Protein AF-A0A552AKD1-F1 (afdb_monomer_lite)

pLDDT: mean 81.99, std 15.72, range [38.75, 94.75]

Structure (mmCIF, N/CA/C/O backbone):
data_AF-A0A552AKD1-F1
#
_entry.id   AF-A0A552AKD1-F1
#
loop_
_atom_site.group_PDB
_atom_site.id
_atom_site.type_symbol
_atom_site.label_atom_id
_atom_site.label_alt_id
_atom_site.label_comp_id
_atom_site.label_asym_id
_atom_site.label_entity_id
_atom_site.label_seq_id
_atom_site.pdbx_PDB_ins_code
_atom_site.Cartn_x
_atom_site.Cartn_y
_atom_site.Cartn_z
_atom_site.occupancy
_atom_site.B_iso_or_equiv
_atom_site.auth_seq_id
_atom_site.auth_comp_id
_atom_site.auth_asym_id
_atom_site.auth_atom_id
_atom_site.pdbx_PDB_model_num
ATOM 1 N N . LEU A 1 1 ? 3.191 -38.820 -12.959 1.00 52.09 1 LEU A N 1
ATOM 2 C CA . LEU A 1 1 ? 2.312 -37.777 -13.542 1.00 52.09 1 LEU A CA 1
ATOM 3 C C . LEU A 1 1 ? 2.238 -36.644 -12.523 1.00 52.09 1 LEU A C 1
ATOM 5 O O . LEU A 1 1 ? 1.868 -36.944 -11.401 1.00 52.09 1 LEU A O 1
ATOM 9 N N . GLY A 1 2 ? 2.683 -35.416 -12.827 1.00 54.53 2 GLY A N 1
ATOM 10 C CA . GLY A 1 2 ? 2.473 -34.302 -11.877 1.00 54.53 2 GLY A CA 1
ATOM 11 C C . GLY A 1 2 ? 3.387 -33.075 -11.980 1.00 54.53 2 GLY A C 1
ATOM 12 O O . GLY A 1 2 ? 2.990 -32.001 -11.551 1.00 54.53 2 GLY A O 1
ATOM 13 N N . LEU A 1 3 ? 4.579 -33.165 -12.581 1.00 47.34 3 LEU A N 1
ATOM 14 C CA . LEU A 1 3 ? 5.498 -32.009 -12.621 1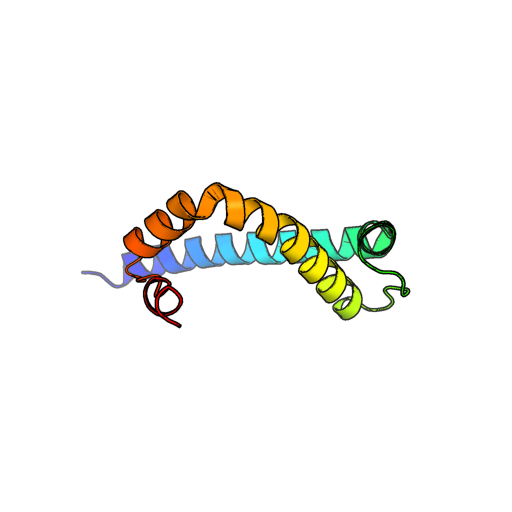.00 47.34 3 LEU A CA 1
ATOM 15 C C . LEU A 1 3 ? 5.116 -30.946 -13.673 1.00 47.34 3 LEU A C 1
ATOM 17 O O . LEU A 1 3 ? 5.410 -29.771 -13.485 1.00 47.34 3 LEU A O 1
ATOM 21 N N . ARG A 1 4 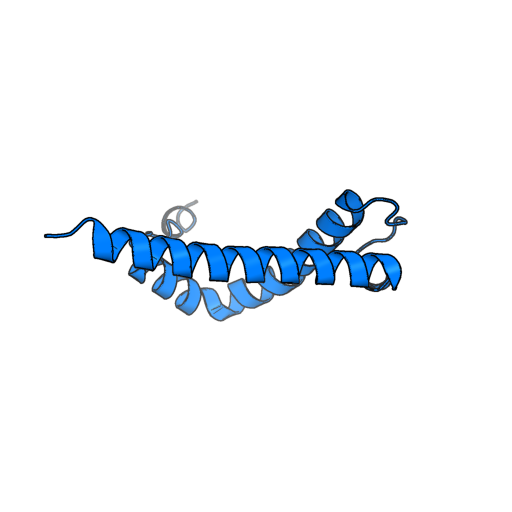? 4.424 -31.322 -14.762 1.00 53.25 4 ARG A N 1
ATOM 22 C CA . ARG A 1 4 ? 4.026 -30.373 -15.827 1.00 53.25 4 ARG A CA 1
ATOM 23 C C . ARG A 1 4 ? 2.849 -29.478 -15.444 1.00 53.25 4 ARG A C 1
ATOM 25 O O . ARG A 1 4 ? 2.844 -28.311 -15.808 1.00 53.25 4 ARG A O 1
ATOM 32 N N . GLU A 1 5 ? 1.873 -29.994 -14.706 1.00 52.19 5 GLU A N 1
ATOM 33 C CA . GLU A 1 5 ? 0.689 -29.219 -14.300 1.00 52.19 5 GLU A CA 1
ATOM 34 C C . GLU A 1 5 ? 1.025 -28.214 -13.190 1.00 52.19 5 GLU A C 1
ATOM 36 O O . GLU A 1 5 ? 0.510 -27.095 -13.187 1.00 52.19 5 GLU A O 1
ATOM 41 N N . TYR A 1 6 ? 1.959 -28.569 -12.300 1.00 48.88 6 TYR A N 1
ATOM 42 C CA . TYR A 1 6 ? 2.450 -27.671 -11.254 1.00 48.88 6 TYR A CA 1
ATOM 43 C C . TYR A 1 6 ? 3.195 -26.457 -11.841 1.00 48.88 6 TYR A C 1
ATOM 45 O O . TYR A 1 6 ? 2.941 -25.319 -11.449 1.00 48.88 6 TYR A O 1
ATOM 53 N N . GLN A 1 7 ? 4.028 -26.682 -12.863 1.00 53.75 7 GLN A N 1
ATOM 54 C CA . GLN A 1 7 ? 4.767 -25.630 -13.575 1.00 53.75 7 GLN A CA 1
ATOM 55 C C . GLN A 1 7 ? 3.854 -24.645 -14.327 1.00 53.75 7 GLN A C 1
ATOM 57 O O . GLN A 1 7 ? 4.142 -23.450 -14.392 1.00 53.75 7 GLN A O 1
ATOM 62 N N . VAL A 1 8 ? 2.725 -25.109 -14.876 1.00 55.41 8 VAL A N 1
ATOM 63 C CA . VAL A 1 8 ? 1.764 -24.223 -15.562 1.00 55.41 8 VAL A CA 1
ATOM 64 C C . VAL A 1 8 ? 1.053 -23.304 -14.562 1.00 55.41 8 VAL A C 1
ATOM 66 O O . VAL A 1 8 ? 0.882 -22.115 -14.843 1.00 55.41 8 VAL A O 1
ATOM 69 N N . ARG A 1 9 ? 0.715 -23.805 -13.362 1.00 58.03 9 ARG A N 1
ATOM 70 C CA . ARG A 1 9 ? 0.182 -22.968 -12.269 1.00 58.03 9 ARG A CA 1
ATOM 71 C C . ARG A 1 9 ? 1.184 -21.910 -11.824 1.00 58.03 9 ARG A C 1
ATOM 73 O O . ARG A 1 9 ? 0.781 -20.782 -11.549 1.00 58.03 9 ARG A O 1
ATOM 80 N N . GLU A 1 10 ? 2.464 -22.263 -11.787 1.00 68.88 10 GLU A N 1
ATOM 81 C CA . GLU A 1 10 ? 3.551 -21.362 -11.420 1.00 68.88 10 GLU A CA 1
ATOM 82 C C . GLU A 1 10 ? 3.731 -20.242 -12.451 1.00 68.88 10 GLU A C 1
ATOM 84 O O . GLU A 1 10 ? 3.742 -19.080 -12.063 1.00 68.88 10 GLU A O 1
ATOM 89 N N . LYS A 1 11 ? 3.746 -20.543 -13.758 1.00 77.12 11 LYS A N 1
ATOM 90 C CA . LYS A 1 11 ? 3.856 -19.513 -14.810 1.00 77.1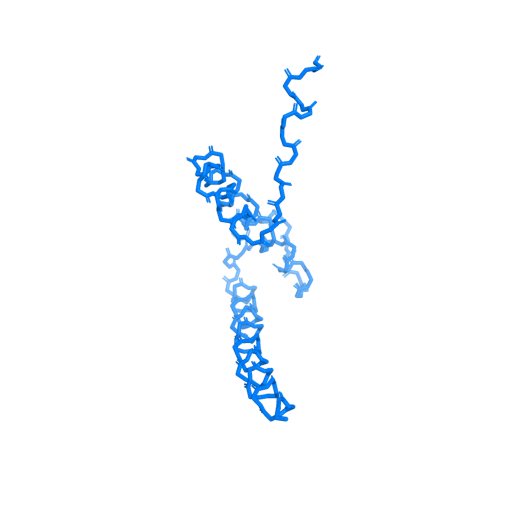2 11 LYS A CA 1
ATOM 91 C C . LYS A 1 11 ? 2.680 -18.534 -14.796 1.00 77.12 11 LYS A C 1
ATOM 93 O O . LYS A 1 11 ? 2.885 -17.325 -14.846 1.00 77.12 11 LYS A O 1
ATOM 98 N N . GLU A 1 12 ? 1.456 -19.042 -14.694 1.00 80.12 12 GLU A N 1
ATOM 99 C CA . GLU A 1 12 ? 0.244 -18.218 -14.613 1.00 80.12 12 GLU A CA 1
ATOM 100 C C . GLU A 1 12 ? 0.199 -17.381 -13.326 1.00 80.12 12 GLU A C 1
ATOM 102 O O . GLU A 1 12 ? -0.174 -16.207 -13.340 1.00 80.12 12 GLU A O 1
ATOM 107 N N . SER A 1 13 ? 0.605 -17.968 -12.198 1.00 79.62 13 SER A N 1
ATOM 108 C CA . SER A 1 13 ? 0.723 -17.256 -10.925 1.00 79.62 13 SER A CA 1
ATOM 109 C C . SER A 1 13 ? 1.812 -16.183 -10.972 1.00 79.62 13 SER A C 1
ATOM 111 O O . SER A 1 13 ? 1.591 -15.079 -10.479 1.00 79.62 13 SER A O 1
ATOM 113 N N . LEU A 1 14 ? 2.956 -16.474 -11.594 1.00 83.94 14 LEU A N 1
ATOM 114 C CA . LEU A 1 14 ? 4.057 -15.535 -11.801 1.00 83.94 14 LEU A CA 1
ATOM 115 C C . LEU A 1 14 ? 3.639 -14.379 -12.705 1.00 83.94 14 LEU A C 1
ATOM 117 O O . LEU A 1 14 ? 3.931 -13.235 -12.380 1.00 83.94 14 LEU A O 1
ATOM 121 N N . LEU A 1 15 ? 2.911 -14.647 -13.792 1.00 86.50 15 LEU A N 1
ATOM 122 C CA . LEU A 1 15 ? 2.381 -13.603 -14.672 1.00 86.50 15 LEU A CA 1
ATOM 123 C C . LEU A 1 15 ? 1.383 -12.706 -13.937 1.00 86.50 15 LEU A C 1
ATOM 125 O O . LEU A 1 15 ? 1.509 -11.485 -13.996 1.00 86.50 15 LEU A O 1
ATOM 129 N N . ARG A 1 16 ? 0.438 -13.285 -13.186 1.00 87.31 16 ARG A N 1
ATOM 130 C CA . ARG A 1 16 ? -0.490 -12.504 -12.350 1.00 87.31 16 ARG A CA 1
ATOM 131 C C . ARG A 1 16 ? 0.253 -11.669 -11.313 1.00 87.31 16 ARG A C 1
ATOM 133 O O . ARG A 1 16 ? -0.050 -10.491 -11.154 1.00 87.31 16 ARG A O 1
ATOM 140 N N . HIS A 1 17 ? 1.238 -12.255 -10.639 1.00 85.94 17 HIS A N 1
ATOM 141 C CA . HIS A 1 17 ? 2.066 -11.543 -9.673 1.00 85.94 17 HIS A CA 1
ATOM 142 C C . HIS A 1 17 ? 2.841 -10.397 -10.333 1.00 85.94 17 HIS A C 1
ATOM 144 O O . HIS A 1 17 ? 2.823 -9.281 -9.827 1.00 85.94 17 HIS A O 1
ATOM 150 N N . PHE A 1 18 ? 3.453 -10.642 -11.491 1.00 87.62 18 PHE A N 1
ATOM 151 C CA . PHE A 1 18 ? 4.192 -9.636 -12.243 1.00 87.62 18 PHE A CA 1
ATOM 152 C C . PHE A 1 18 ? 3.292 -8.480 -12.685 1.00 87.62 18 PHE A C 1
ATOM 154 O O . PHE A 1 18 ? 3.655 -7.325 -12.485 1.00 87.62 18 PHE A O 1
ATOM 161 N N . ILE A 1 19 ? 2.096 -8.773 -13.206 1.00 91.94 19 ILE A N 1
ATOM 162 C CA . ILE A 1 19 ? 1.103 -7.751 -13.562 1.00 91.94 19 ILE A CA 1
ATOM 163 C C . ILE A 1 19 ? 0.723 -6.933 -12.325 1.00 91.94 19 ILE A C 1
ATOM 165 O O . ILE A 1 19 ? 0.723 -5.709 -12.391 1.00 91.94 19 ILE A O 1
ATOM 169 N N . LEU A 1 20 ? 0.454 -7.576 -11.184 1.00 91.88 20 LEU A N 1
ATOM 170 C CA . LEU A 1 20 ? 0.106 -6.872 -9.946 1.00 91.88 20 LEU A CA 1
ATOM 171 C C . LEU A 1 20 ? 1.242 -5.971 -9.449 1.00 91.88 20 LEU A C 1
ATOM 173 O O . LEU A 1 20 ? 0.990 -4.821 -9.093 1.00 91.88 20 LEU A O 1
ATOM 177 N N . VAL A 1 21 ? 2.483 -6.466 -9.451 1.00 91.56 21 VAL A N 1
ATOM 178 C CA . VAL A 1 21 ? 3.665 -5.689 -9.048 1.00 91.56 21 VAL A CA 1
ATOM 179 C C . VAL A 1 21 ? 3.891 -4.520 -10.002 1.00 91.56 21 VAL A C 1
ATOM 181 O O . VAL A 1 21 ? 4.106 -3.401 -9.543 1.00 91.56 21 VAL A O 1
ATOM 184 N N . PHE A 1 22 ? 3.787 -4.749 -11.311 1.00 91.44 22 PHE A N 1
ATOM 185 C CA . PHE A 1 22 ? 3.929 -3.704 -12.320 1.00 91.44 22 PHE A CA 1
ATOM 186 C C . PHE A 1 22 ? 2.840 -2.635 -12.173 1.00 91.44 22 PHE A C 1
ATOM 188 O O . PHE A 1 22 ? 3.151 -1.450 -12.087 1.00 91.44 22 PHE A O 1
ATOM 195 N N . CYS A 1 23 ? 1.574 -3.039 -12.045 1.00 92.75 23 CYS A N 1
ATOM 196 C CA . CYS A 1 23 ? 0.461 -2.121 -11.821 1.00 92.75 23 CYS A CA 1
ATOM 197 C C . CYS A 1 23 ? 0.635 -1.312 -10.531 1.00 92.75 23 CYS A C 1
ATOM 199 O O . CYS A 1 23 ? 0.449 -0.097 -10.555 1.00 92.75 23 CYS A O 1
ATOM 201 N N . ALA A 1 24 ? 1.017 -1.951 -9.421 1.00 91.50 24 ALA A N 1
ATOM 202 C CA . ALA A 1 24 ? 1.263 -1.259 -8.158 1.00 91.50 24 ALA A CA 1
ATOM 203 C C . ALA A 1 24 ? 2.431 -0.267 -8.275 1.00 91.50 24 ALA A C 1
ATOM 205 O O . ALA A 1 24 ? 2.315 0.873 -7.828 1.00 91.50 24 ALA A O 1
ATOM 206 N N . TYR A 1 25 ? 3.526 -0.668 -8.923 1.00 92.88 25 TYR A N 1
ATOM 207 C CA . TYR A 1 25 ? 4.683 0.191 -9.162 1.00 92.88 25 TYR A CA 1
ATOM 208 C C . TYR A 1 25 ? 4.311 1.426 -9.992 1.00 92.88 25 TYR A C 1
ATOM 210 O O . TYR A 1 25 ? 4.557 2.554 -9.562 1.00 92.88 25 TYR A O 1
ATOM 218 N N . THR A 1 26 ? 3.656 1.229 -11.141 1.00 93.31 26 THR A N 1
ATOM 219 C CA . THR A 1 26 ? 3.210 2.325 -12.010 1.00 93.31 26 THR A CA 1
ATOM 220 C C . THR A 1 26 ? 2.201 3.230 -11.303 1.00 93.31 26 THR A C 1
ATOM 222 O O . THR A 1 26 ? 2.288 4.449 -11.435 1.00 93.31 26 THR A O 1
ATOM 225 N N . PHE A 1 27 ? 1.282 2.668 -10.512 1.00 92.38 27 PHE A N 1
ATOM 226 C CA . PHE A 1 27 ? 0.315 3.434 -9.722 1.00 92.38 27 PHE A CA 1
ATOM 227 C C . PHE A 1 27 ? 1.004 4.341 -8.694 1.00 92.38 27 PHE A C 1
ATOM 229 O O . PHE A 1 27 ? 0.726 5.540 -8.640 1.00 92.38 27 PHE A O 1
ATOM 236 N N . ILE A 1 28 ? 1.933 3.794 -7.904 1.00 92.00 28 ILE A N 1
ATOM 237 C CA . ILE A 1 28 ? 2.670 4.560 -6.888 1.00 92.00 28 ILE A CA 1
ATOM 238 C C . ILE A 1 28 ? 3.500 5.659 -7.556 1.00 92.00 28 ILE A C 1
ATOM 240 O O . ILE A 1 28 ? 3.468 6.807 -7.109 1.00 92.00 28 ILE A O 1
ATOM 244 N N . LEU A 1 29 ? 4.184 5.337 -8.658 1.00 92.00 29 LEU A N 1
ATOM 245 C CA . LEU A 1 29 ? 4.987 6.300 -9.407 1.00 92.00 29 LEU A CA 1
ATOM 246 C C . LEU A 1 29 ? 4.127 7.439 -9.976 1.00 92.00 29 LEU A C 1
ATOM 248 O O . LEU A 1 29 ? 4.471 8.611 -9.832 1.00 92.00 29 LEU A O 1
ATOM 252 N N . TRP A 1 30 ? 2.974 7.115 -10.562 1.00 92.31 30 TRP A N 1
ATOM 253 C CA . TRP A 1 30 ? 2.030 8.112 -11.066 1.00 92.31 30 TRP A CA 1
ATOM 254 C C . TRP A 1 30 ? 1.534 9.047 -9.957 1.00 92.31 30 TRP A C 1
ATOM 256 O O . TRP A 1 30 ? 1.502 10.270 -10.117 1.00 92.31 30 TRP A O 1
ATOM 266 N N . HIS A 1 31 ? 1.168 8.490 -8.804 1.00 89.12 31 HIS A N 1
ATOM 267 C CA . HIS A 1 31 ? 0.686 9.278 -7.674 1.00 89.12 31 HIS A CA 1
ATOM 268 C C . HIS A 1 31 ? 1.772 10.107 -6.980 1.00 89.12 31 HIS A C 1
ATOM 270 O O . HIS A 1 31 ? 1.447 11.129 -6.370 1.00 89.12 31 HIS A O 1
ATOM 276 N N . HIS A 1 32 ? 3.032 9.689 -7.080 1.00 88.06 32 HIS A N 1
ATOM 277 C CA . HIS A 1 32 ? 4.186 10.478 -6.667 1.00 88.06 32 HIS A CA 1
ATOM 278 C C . HIS A 1 32 ? 4.367 11.697 -7.583 1.00 88.06 32 HIS A C 1
ATOM 280 O O . HIS A 1 32 ? 4.364 12.823 -7.096 1.00 88.06 32 HIS A O 1
ATOM 286 N N . LEU A 1 33 ? 4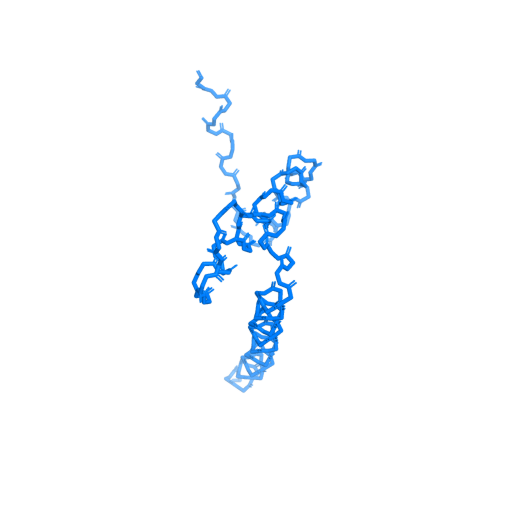.386 11.494 -8.906 1.00 88.12 33 LEU A N 1
ATOM 287 C CA . LEU A 1 33 ? 4.560 12.574 -9.890 1.00 88.12 33 LEU A CA 1
ATOM 288 C C . LEU A 1 33 ? 3.402 13.583 -9.899 1.00 88.12 33 LEU A C 1
ATOM 290 O O . LEU A 1 33 ? 3.609 14.778 -10.089 1.00 88.12 33 LEU A O 1
ATOM 294 N N . THR A 1 34 ? 2.173 13.119 -9.679 1.00 90.06 34 THR A N 1
ATOM 295 C CA . THR A 1 34 ? 0.984 13.990 -9.620 1.00 90.06 34 THR A CA 1
ATOM 296 C C . THR A 1 34 ? 0.764 14.627 -8.243 1.00 90.06 34 THR A C 1
ATOM 298 O O . THR A 1 34 ? -0.147 15.444 -8.078 1.00 90.06 34 THR A O 1
ATOM 301 N N . GLY A 1 35 ? 1.556 14.243 -7.234 1.00 87.38 35 GLY A N 1
ATOM 302 C CA . GLY A 1 35 ? 1.402 14.687 -5.846 1.00 87.38 35 GLY A CA 1
ATOM 303 C C . GLY A 1 35 ? 0.129 14.176 -5.157 1.00 87.38 35 GLY A C 1
ATOM 304 O O . GLY A 1 35 ? -0.230 14.660 -4.083 1.00 87.38 35 GLY A O 1
ATOM 305 N N . GLY A 1 36 ? -0.581 13.210 -5.751 1.00 88.56 36 GLY A N 1
ATOM 306 C CA . GLY A 1 36 ? -1.845 12.693 -5.220 1.00 88.56 36 GLY A CA 1
ATOM 307 C C . GLY A 1 36 ? -1.693 12.010 -3.858 1.00 88.56 36 GLY A C 1
ATOM 308 O O . GLY A 1 36 ? -2.558 12.169 -2.997 1.00 88.56 36 GLY A O 1
ATOM 309 N N . LEU A 1 37 ? -0.581 11.299 -3.640 1.00 87.56 37 LEU A N 1
ATOM 310 C CA . LEU A 1 37 ? -0.270 10.706 -2.334 1.00 87.56 37 LEU A CA 1
ATOM 311 C C . LEU A 1 37 ? 0.072 11.777 -1.299 1.00 87.56 37 LEU A C 1
ATOM 313 O O . LEU A 1 37 ? -0.452 11.742 -0.189 1.00 87.56 37 LEU A O 1
ATOM 317 N N . GLN A 1 38 ? 0.888 12.75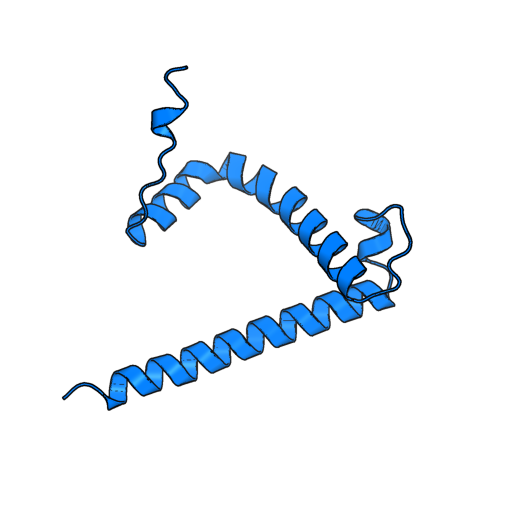9 -1.681 1.00 88.12 38 GLN A N 1
ATOM 318 C CA . GLN A 1 38 ? 1.303 13.828 -0.780 1.00 88.12 38 GLN A CA 1
ATOM 319 C C . GLN A 1 38 ? 0.100 14.634 -0.283 1.00 88.12 38 GLN A C 1
ATOM 321 O O . GLN A 1 38 ? -0.084 14.774 0.917 1.00 88.12 38 GLN A O 1
ATOM 326 N N . ARG A 1 39 ? -0.796 15.071 -1.175 1.00 87.06 39 ARG A N 1
ATOM 327 C CA . ARG A 1 39 ? -1.944 15.928 -0.811 1.00 87.06 39 ARG A CA 1
ATOM 328 C C . ARG A 1 39 ? -2.844 15.381 0.298 1.00 87.06 39 ARG A C 1
ATOM 330 O O . ARG A 1 39 ? -3.518 16.168 0.954 1.00 87.06 39 ARG A O 1
ATOM 337 N N . ARG A 1 40 ? -2.924 14.058 0.459 1.00 87.19 40 ARG A N 1
ATOM 338 C CA . ARG A 1 40 ? -3.873 13.420 1.383 1.00 87.19 40 ARG A CA 1
ATOM 339 C C . ARG A 1 40 ? -3.212 12.583 2.471 1.00 87.19 40 ARG A C 1
ATOM 341 O O . ARG A 1 40 ? -3.821 12.385 3.516 1.00 87.19 40 ARG A O 1
ATOM 348 N N . TRP A 1 41 ? -2.003 12.086 2.230 1.00 90.56 41 TRP A N 1
ATOM 349 C CA . TRP A 1 41 ? -1.394 11.049 3.062 1.00 90.56 41 TRP A CA 1
ATOM 350 C C . TRP A 1 41 ? 0.015 11.393 3.550 1.00 90.56 41 TRP A C 1
ATOM 352 O O . TRP A 1 41 ? 0.612 10.576 4.247 1.00 90.56 41 TRP A O 1
ATOM 362 N N . ALA A 1 42 ? 0.551 12.578 3.232 1.00 90.12 42 ALA A N 1
ATOM 363 C CA . ALA A 1 42 ? 1.825 13.032 3.780 1.00 90.12 42 ALA A CA 1
ATOM 364 C C . ALA A 1 42 ? 1.880 14.554 3.964 1.00 90.12 42 ALA A C 1
ATOM 366 O O . ALA A 1 42 ? 1.561 15.317 3.063 1.00 90.12 42 ALA A O 1
ATOM 367 N N . ASN A 1 43 ? 2.375 15.003 5.118 1.00 88.19 43 ASN A N 1
ATOM 368 C CA . ASN A 1 43 ? 2.658 16.425 5.350 1.00 88.19 43 ASN A CA 1
ATOM 369 C C . ASN A 1 43 ? 4.067 16.828 4.877 1.00 88.19 43 ASN A C 1
ATOM 371 O O . ASN A 1 43 ? 4.344 18.011 4.706 1.00 88.19 43 ASN A O 1
ATOM 375 N N . LYS A 1 44 ? 4.955 15.844 4.667 1.00 90.06 44 LYS A N 1
ATOM 376 C CA . LYS A 1 44 ? 6.301 16.030 4.110 1.00 90.06 44 LYS A CA 1
ATOM 377 C C . LYS A 1 44 ? 6.277 15.918 2.577 1.00 90.06 44 LYS A C 1
ATOM 379 O O . LYS A 1 44 ? 5.419 15.203 2.049 1.00 90.06 44 LYS A O 1
ATOM 384 N N . PRO A 1 45 ? 7.204 16.576 1.856 1.00 90.19 45 PRO A N 1
ATOM 385 C CA . PRO A 1 45 ? 7.433 16.266 0.450 1.00 90.19 45 PRO A CA 1
ATOM 386 C C . PRO A 1 45 ? 7.816 14.792 0.289 1.00 90.19 45 PRO A C 1
ATOM 388 O O . PRO A 1 45 ? 8.510 14.219 1.129 1.00 90.19 45 PRO A O 1
ATOM 391 N N . LEU A 1 46 ? 7.320 14.173 -0.780 1.00 92.19 46 LEU A N 1
ATOM 392 C CA . LEU A 1 46 ? 7.703 12.821 -1.170 1.00 92.19 46 LEU A CA 1
ATOM 393 C C . LEU A 1 46 ? 8.757 12.980 -2.261 1.00 92.19 46 LEU A C 1
ATOM 395 O O . LEU A 1 46 ? 8.393 13.252 -3.399 1.00 92.19 46 LEU A O 1
ATOM 399 N N . GLU A 1 47 ? 10.038 12.882 -1.915 1.00 91.50 47 GLU A N 1
ATOM 400 C CA . GLU A 1 47 ? 11.143 13.119 -2.862 1.00 91.50 47 GLU A CA 1
ATOM 401 C C . GLU A 1 47 ? 11.633 11.825 -3.512 1.00 91.50 47 GLU A C 1
ATOM 403 O O . GLU A 1 47 ? 12.131 11.830 -4.636 1.00 91.50 47 GLU A O 1
ATOM 408 N N . THR A 1 48 ? 11.449 10.697 -2.827 1.00 92.31 48 THR A N 1
ATOM 409 C CA . THR A 1 48 ? 11.857 9.383 -3.322 1.00 92.31 48 THR A CA 1
ATOM 410 C C . THR A 1 48 ? 10.663 8.461 -3.551 1.00 92.31 48 THR A C 1
ATOM 412 O O . THR A 1 48 ? 9.579 8.631 -2.985 1.00 92.31 48 THR A O 1
ATOM 415 N N . PHE A 1 49 ? 10.875 7.407 -4.345 1.00 88.88 49 PHE A N 1
ATOM 416 C CA . PHE A 1 49 ? 9.901 6.319 -4.459 1.00 88.88 49 PHE A CA 1
ATOM 417 C C . PHE A 1 49 ? 9.615 5.667 -3.098 1.00 88.88 49 PHE A C 1
ATOM 419 O O . PHE A 1 49 ? 8.481 5.281 -2.830 1.00 88.88 49 PHE A O 1
ATOM 426 N N . THR A 1 50 ? 10.618 5.572 -2.222 1.00 92.81 50 THR A N 1
ATOM 427 C CA . THR A 1 50 ? 10.458 5.026 -0.869 1.00 92.81 50 THR A CA 1
ATOM 428 C C . THR A 1 50 ? 9.492 5.868 -0.041 1.00 92.81 50 THR A C 1
ATOM 430 O O . THR A 1 50 ? 8.604 5.307 0.600 1.00 92.81 50 THR A O 1
ATOM 433 N N . ASP A 1 51 ? 9.586 7.199 -0.116 1.00 92.19 51 ASP A N 1
ATOM 434 C CA . ASP A 1 51 ? 8.620 8.091 0.536 1.00 92.19 51 ASP A CA 1
ATOM 435 C C . ASP A 1 51 ? 7.208 7.887 -0.028 1.00 92.19 51 ASP A C 1
ATOM 437 O O . ASP A 1 51 ? 6.232 7.813 0.721 1.00 92.19 51 ASP A O 1
ATOM 441 N N . ALA A 1 52 ? 7.084 7.745 -1.351 1.00 92.62 52 ALA A N 1
ATOM 442 C CA . ALA A 1 52 ? 5.801 7.466 -1.990 1.00 92.62 52 ALA A CA 1
ATOM 443 C C . ALA A 1 52 ? 5.213 6.113 -1.564 1.00 92.62 52 ALA A C 1
ATOM 445 O O . ALA A 1 52 ? 4.011 6.016 -1.309 1.00 92.62 52 ALA A O 1
ATOM 446 N N . LEU A 1 53 ? 6.046 5.080 -1.437 1.00 93.19 53 LEU A N 1
ATOM 447 C CA . LEU A 1 53 ? 5.639 3.766 -0.952 1.00 93.19 53 LEU A CA 1
ATOM 448 C C . LEU A 1 53 ? 5.175 3.828 0.511 1.00 93.19 53 LEU A C 1
ATOM 450 O O . LEU A 1 53 ? 4.179 3.195 0.866 1.00 93.19 53 LEU A O 1
ATOM 454 N N . GLU A 1 54 ? 5.850 4.613 1.351 1.00 93.62 54 GLU A N 1
ATOM 455 C CA . GLU A 1 54 ? 5.467 4.838 2.749 1.00 93.62 54 GLU A CA 1
ATOM 456 C C . GLU A 1 54 ? 4.124 5.581 2.860 1.00 93.62 54 GLU A C 1
ATOM 458 O O . GLU A 1 54 ? 3.229 5.157 3.603 1.00 93.62 54 GLU A O 1
ATOM 463 N N . ALA A 1 55 ? 3.926 6.629 2.055 1.00 93.38 55 ALA A N 1
ATOM 464 C CA . ALA A 1 55 ? 2.650 7.338 1.965 1.00 93.38 55 ALA A CA 1
ATOM 465 C C . ALA A 1 55 ? 1.524 6.420 1.454 1.00 93.38 55 ALA A C 1
ATOM 467 O O . ALA A 1 55 ? 0.415 6.426 1.992 1.00 93.38 55 ALA A O 1
ATOM 468 N N . PHE A 1 56 ? 1.808 5.573 0.459 1.00 92.31 56 PHE A N 1
ATOM 469 C CA . PHE A 1 56 ? 0.855 4.586 -0.048 1.00 92.31 56 PHE A CA 1
ATOM 470 C C . PHE A 1 56 ? 0.493 3.538 1.013 1.00 92.31 56 PHE A C 1
ATOM 472 O O . PHE A 1 56 ? -0.685 3.244 1.211 1.00 92.31 56 PHE A O 1
ATOM 479 N N . ARG A 1 57 ? 1.474 3.013 1.756 1.00 91.75 57 ARG A N 1
ATOM 480 C CA . ARG A 1 57 ? 1.234 2.084 2.874 1.00 91.75 57 ARG A CA 1
ATOM 481 C C . ARG A 1 57 ? 0.381 2.723 3.970 1.00 91.75 57 ARG A C 1
ATOM 483 O O . ARG A 1 57 ? -0.484 2.055 4.544 1.00 91.75 57 ARG A O 1
ATOM 490 N N . THR A 1 58 ? 0.602 4.006 4.234 1.00 92.56 58 THR A N 1
ATOM 491 C CA . THR A 1 58 ? -0.206 4.788 5.174 1.00 92.56 58 THR A CA 1
ATOM 492 C C . THR A 1 58 ? -1.651 4.863 4.683 1.00 92.56 58 THR A C 1
ATOM 494 O O . THR A 1 58 ? -2.557 4.455 5.408 1.00 92.56 58 THR A O 1
ATOM 497 N N . ALA A 1 59 ? -1.870 5.249 3.421 1.00 91.94 59 ALA A N 1
ATOM 498 C CA . ALA A 1 59 ? -3.197 5.266 2.801 1.00 91.94 59 ALA A CA 1
ATOM 499 C C . ALA A 1 59 ? -3.895 3.897 2.875 1.00 91.94 59 ALA A C 1
ATOM 501 O O . ALA A 1 59 ? -5.043 3.803 3.306 1.00 91.94 59 ALA A O 1
ATOM 502 N N . MET A 1 60 ? -3.183 2.822 2.523 1.00 90.94 60 MET A N 1
ATOM 503 C CA . MET A 1 60 ? -3.699 1.454 2.605 1.00 90.94 60 MET A CA 1
ATOM 504 C C . MET A 1 60 ? -4.106 1.088 4.031 1.00 90.94 60 MET A C 1
ATOM 506 O O . MET A 1 60 ? -5.165 0.502 4.212 1.00 90.94 60 MET A O 1
ATOM 510 N N . SER A 1 61 ? -3.325 1.468 5.044 1.00 90.94 61 SER A N 1
ATOM 511 C CA . SER A 1 61 ? -3.658 1.210 6.453 1.00 90.94 61 SER A CA 1
ATOM 512 C C . SER A 1 61 ? -4.928 1.947 6.885 1.00 90.94 61 SER A C 1
ATOM 514 O O . SER A 1 61 ? -5.817 1.338 7.479 1.00 90.94 61 SER A O 1
ATOM 516 N N . PHE A 1 62 ? -5.049 3.231 6.537 1.00 89.31 62 PHE A N 1
ATOM 517 C CA . PHE A 1 62 ? -6.225 4.045 6.863 1.00 89.31 62 PHE A CA 1
ATOM 518 C C . PHE A 1 62 ? -7.492 3.603 6.129 1.00 89.31 62 PHE A C 1
ATOM 520 O O . PHE A 1 62 ? -8.581 3.750 6.673 1.00 89.31 62 PHE A O 1
ATOM 527 N N . CYS A 1 63 ? -7.372 3.052 4.922 1.00 89.00 63 CYS A N 1
ATOM 528 C CA . CYS A 1 63 ? -8.505 2.476 4.199 1.00 89.00 63 CYS A CA 1
ATOM 529 C C . CYS A 1 63 ? -8.847 1.064 4.698 1.00 89.00 63 CYS A C 1
ATOM 531 O O . CYS A 1 63 ? -10.019 0.716 4.832 1.00 89.00 63 CYS A O 1
ATOM 533 N N . PHE A 1 64 ? -7.832 0.244 4.981 1.00 91.12 64 PHE A N 1
ATOM 534 C CA . PHE A 1 64 ? -8.011 -1.155 5.354 1.00 91.12 64 PHE A CA 1
ATOM 535 C C . PHE A 1 64 ? -8.526 -1.316 6.779 1.00 91.12 64 PHE A C 1
ATOM 537 O O . PHE A 1 64 ? -9.379 -2.163 7.006 1.00 91.12 64 PHE A O 1
ATOM 544 N N . PHE A 1 65 ? -8.052 -0.516 7.737 1.00 90.50 65 PHE A N 1
ATOM 545 C CA . PHE A 1 65 ? -8.442 -0.676 9.137 1.00 90.50 65 PHE A CA 1
ATOM 546 C C . PHE A 1 65 ? -9.957 -0.492 9.365 1.00 90.50 65 PHE A C 1
ATOM 548 O O . PHE A 1 65 ? -10.561 -1.399 9.935 1.00 90.50 65 PHE A O 1
ATOM 555 N N . PRO A 1 66 ? -10.616 0.577 8.872 1.00 92.38 66 PRO A N 1
ATOM 556 C CA . PRO A 1 66 ? -12.069 0.724 8.989 1.00 92.38 66 PRO A CA 1
ATOM 557 C C . PRO A 1 66 ? -12.848 -0.367 8.252 1.00 92.38 66 PRO A C 1
ATOM 559 O O . PRO A 1 66 ? -13.893 -0.811 8.716 1.00 92.38 66 PRO A O 1
ATOM 562 N N . TRP A 1 67 ? -12.348 -0.816 7.099 1.00 93.94 67 TRP A N 1
ATOM 563 C CA . TRP A 1 67 ? -12.972 -1.925 6.387 1.00 93.94 67 TRP A CA 1
ATOM 564 C C . TRP A 1 67 ? -12.865 -3.227 7.191 1.00 93.94 67 TRP A C 1
ATOM 566 O O . TRP A 1 67 ? -13.849 -3.951 7.327 1.00 93.94 67 TRP A O 1
ATOM 576 N N . LEU A 1 68 ? -11.694 -3.502 7.771 1.00 91.44 68 LEU A N 1
ATOM 577 C CA . LEU A 1 68 ? -11.429 -4.702 8.559 1.00 91.44 68 LEU A CA 1
ATOM 578 C C . LEU A 1 68 ? -12.288 -4.747 9.822 1.00 91.44 68 LEU A C 1
ATOM 580 O O . LEU A 1 68 ? -12.803 -5.808 10.159 1.00 91.44 68 LEU A O 1
ATOM 584 N N . THR A 1 69 ? -12.464 -3.617 10.511 1.00 91.00 69 THR A N 1
ATOM 585 C CA . THR A 1 69 ? -13.318 -3.560 11.706 1.00 91.00 69 THR A CA 1
ATOM 586 C C . THR A 1 69 ? -14.782 -3.848 11.378 1.00 91.00 69 THR A C 1
ATOM 588 O O . THR A 1 69 ? -15.467 -4.462 12.191 1.00 91.00 69 THR A O 1
ATOM 591 N N . GLN A 1 70 ? -15.250 -3.462 10.189 1.00 94.75 70 GLN A N 1
ATOM 592 C CA . GLN A 1 70 ? -16.622 -3.708 9.733 1.00 94.75 70 GLN A CA 1
ATOM 593 C C . GLN A 1 70 ? -16.842 -5.110 9.147 1.00 94.75 70 GLN A C 1
ATOM 595 O O . GLN A 1 70 ? -17.966 -5.594 9.172 1.00 94.75 70 GLN A O 1
ATOM 600 N N . ASN A 1 71 ? -15.797 -5.756 8.620 1.00 93.56 71 ASN A N 1
ATOM 601 C CA . ASN A 1 71 ? -15.891 -7.016 7.862 1.00 93.56 71 ASN A CA 1
ATOM 602 C C . ASN A 1 71 ? -15.020 -8.123 8.481 1.00 93.56 71 ASN A C 1
ATOM 604 O O . ASN A 1 71 ? -14.408 -8.938 7.783 1.00 93.56 71 ASN A O 1
ATOM 608 N N . ILE A 1 72 ? -14.896 -8.112 9.808 1.00 90.06 72 ILE A N 1
ATOM 609 C CA . ILE A 1 72 ? -13.983 -8.987 10.550 1.00 90.06 72 ILE A CA 1
ATOM 610 C C . ILE A 1 72 ? -14.381 -10.464 10.454 1.00 90.06 72 ILE A C 1
ATOM 612 O O . ILE A 1 72 ? -13.532 -11.355 10.414 1.00 90.06 72 ILE A O 1
ATOM 616 N N . ASP A 1 73 ? -15.679 -10.724 10.364 1.00 90.25 73 ASP A N 1
ATOM 617 C CA . ASP A 1 73 ? -16.291 -12.027 10.135 1.00 90.25 73 ASP A CA 1
ATOM 618 C C . ASP A 1 73 ? -15.934 -12.561 8.741 1.00 90.25 73 ASP A C 1
ATOM 620 O O . ASP A 1 73 ? -15.411 -13.669 8.627 1.00 90.25 73 ASP A O 1
ATOM 624 N N . VAL A 1 74 ? -16.084 -11.744 7.696 1.00 91.31 74 VAL A N 1
ATOM 625 C CA . VAL A 1 74 ? -15.713 -12.107 6.319 1.00 91.31 74 VAL A CA 1
ATOM 626 C C . VAL A 1 74 ? -14.212 -12.377 6.222 1.00 91.31 74 VAL A C 1
ATOM 628 O O . VAL A 1 74 ? -13.783 -13.380 5.643 1.00 91.31 74 VAL A O 1
ATOM 631 N N . PHE A 1 75 ? -13.395 -11.511 6.825 1.00 88.44 75 PHE A N 1
ATOM 632 C CA . PHE A 1 75 ? -11.946 -11.674 6.841 1.00 88.44 75 PHE A CA 1
ATOM 633 C C . PHE A 1 75 ? -11.517 -12.942 7.594 1.00 88.44 75 PHE A C 1
ATOM 635 O O . PHE A 1 75 ? -10.672 -13.696 7.102 1.00 88.44 75 PHE A O 1
ATOM 642 N N . SER A 1 76 ? -12.111 -13.210 8.760 1.00 88.00 76 SER A N 1
ATOM 643 C CA . SER A 1 76 ? -11.808 -14.406 9.556 1.00 88.00 76 SER A CA 1
ATOM 644 C C . SER A 1 76 ? -12.263 -15.694 8.866 1.00 88.00 76 SER A C 1
ATOM 646 O O . SER A 1 76 ? -11.486 -16.648 8.822 1.00 88.00 76 SER A O 1
ATOM 648 N N . ALA A 1 77 ? -13.440 -15.707 8.235 1.00 89.44 77 ALA A N 1
ATOM 649 C CA . ALA A 1 77 ? -13.923 -16.835 7.441 1.00 89.44 77 ALA A CA 1
ATOM 650 C C . ALA A 1 77 ? -12.999 -17.127 6.246 1.00 89.44 77 ALA A C 1
ATOM 652 O O . ALA A 1 77 ? -12.634 -18.279 6.008 1.00 89.44 77 ALA A O 1
ATOM 653 N N . HIS A 1 78 ? -12.549 -16.089 5.532 1.00 89.00 78 HIS A N 1
ATOM 654 C CA . HIS A 1 78 ? -11.588 -16.243 4.439 1.00 89.00 78 HIS A CA 1
ATOM 655 C C . HIS A 1 78 ? -10.246 -16.815 4.924 1.00 89.00 78 HIS A C 1
ATOM 657 O O . HIS A 1 78 ? -9.695 -17.722 4.299 1.00 89.00 78 HIS A O 1
ATOM 663 N N . LYS A 1 79 ? -9.720 -16.329 6.057 1.00 88.00 79 LYS A N 1
ATOM 664 C CA . LYS A 1 79 ? -8.483 -16.863 6.652 1.00 88.00 79 LYS A CA 1
ATOM 665 C C . LYS A 1 79 ? -8.638 -18.318 7.094 1.00 88.00 79 LYS A C 1
ATOM 667 O O . LYS A 1 79 ? -7.750 -19.117 6.797 1.00 88.00 79 LYS A O 1
ATOM 672 N N . ALA A 1 80 ? -9.770 -18.667 7.701 1.00 88.31 80 ALA A N 1
ATOM 673 C CA . ALA A 1 80 ? -10.083 -20.038 8.091 1.00 88.31 80 ALA A CA 1
ATOM 674 C C . ALA A 1 80 ? -10.152 -20.976 6.875 1.00 88.31 80 ALA A C 1
ATOM 676 O O . ALA A 1 80 ? -9.581 -22.064 6.915 1.00 88.31 80 ALA A O 1
ATOM 677 N N . ALA A 1 81 ? -10.758 -20.537 5.765 1.00 89.38 81 ALA A N 1
ATOM 678 C CA . ALA A 1 81 ? -10.801 -21.301 4.513 1.00 89.38 81 ALA A CA 1
ATOM 679 C C . ALA A 1 81 ? -9.406 -21.557 3.908 1.00 89.38 81 ALA A C 1
ATOM 681 O O . ALA A 1 81 ? -9.203 -22.549 3.212 1.00 89.38 81 ALA A O 1
ATOM 682 N N . LEU A 1 82 ? -8.434 -20.690 4.199 1.00 87.50 82 LEU A N 1
ATOM 683 C CA . LEU A 1 82 ? -7.029 -20.860 3.822 1.00 87.50 82 LEU A CA 1
ATOM 684 C C . LEU A 1 82 ? -6.218 -21.691 4.840 1.00 87.50 82 LEU A C 1
ATOM 686 O O . LEU A 1 82 ? -5.008 -21.831 4.679 1.00 87.50 82 LEU A O 1
ATOM 690 N N . GLY A 1 83 ? -6.857 -22.229 5.884 1.00 88.12 83 GLY A N 1
ATOM 691 C CA . GLY A 1 83 ? -6.209 -23.021 6.935 1.00 88.12 83 GLY A CA 1
ATOM 692 C C . GLY A 1 83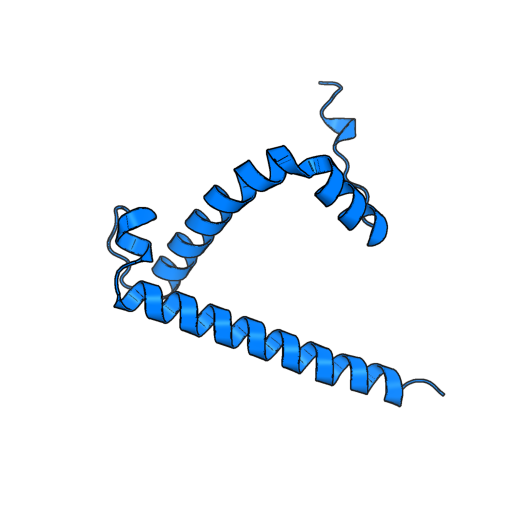 ? -5.539 -22.192 8.035 1.00 88.12 83 GLY A C 1
ATOM 693 O O . GLY A 1 83 ? -4.856 -22.751 8.892 1.00 88.12 83 GLY A O 1
ATOM 694 N N . TYR A 1 84 ? -5.730 -20.870 8.043 1.00 82.56 84 TYR A N 1
ATOM 695 C CA . TYR A 1 84 ? -5.201 -19.990 9.081 1.00 82.56 84 TYR A CA 1
ATOM 696 C C . TYR A 1 84 ? -6.258 -19.734 10.158 1.00 82.56 84 TYR A C 1
ATOM 698 O O . TYR A 1 84 ? -7.336 -19.213 9.877 1.00 82.56 84 TYR A O 1
ATOM 706 N N . ILE A 1 85 ? -5.934 -20.049 11.412 1.00 69.25 85 ILE A N 1
ATOM 707 C CA . ILE A 1 85 ? -6.795 -19.744 12.560 1.00 69.25 85 ILE A CA 1
ATOM 708 C C . ILE A 1 85 ? -6.464 -18.337 13.052 1.00 69.25 85 ILE A C 1
ATOM 710 O O . ILE A 1 85 ? -5.312 -18.023 13.357 1.00 69.25 85 ILE A O 1
ATOM 714 N N . TRP A 1 86 ? -7.477 -17.480 13.146 1.00 64.94 86 TRP A N 1
ATOM 715 C CA . TRP A 1 86 ? -7.312 -16.153 13.719 1.00 64.94 86 TRP A CA 1
ATOM 716 C C . TRP A 1 86 ? -7.396 -16.245 15.249 1.00 64.94 86 TRP A C 1
ATOM 718 O O . TRP A 1 86 ? -8.457 -16.504 15.812 1.00 64.94 86 TRP A O 1
ATOM 728 N N . ALA A 1 87 ? -6.264 -16.072 15.933 1.00 58.81 87 ALA A N 1
ATOM 729 C CA . ALA A 1 87 ? -6.120 -16.259 17.380 1.00 58.81 87 ALA A CA 1
ATOM 730 C C . ALA A 1 87 ? -6.717 -15.114 18.231 1.00 58.81 87 ALA A C 1
ATOM 732 O O . ALA A 1 87 ? -6.151 -14.741 19.257 1.00 58.81 87 ALA A O 1
ATOM 733 N N . LEU A 1 88 ? -7.854 -14.525 17.841 1.00 54.41 88 LEU A N 1
ATOM 734 C CA . LEU A 1 88 ? -8.432 -13.406 18.601 1.00 54.41 88 LEU A CA 1
ATOM 735 C C . LEU A 1 88 ? -9.122 -13.821 19.908 1.00 54.41 88 LEU A C 1
ATOM 737 O O . LEU A 1 88 ? -9.417 -12.969 20.742 1.00 54.41 88 LEU A O 1
ATOM 741 N N . ASN A 1 89 ? -9.335 -15.120 20.131 1.00 48.50 89 ASN A N 1
ATOM 742 C CA . ASN A 1 89 ? -9.871 -15.612 21.403 1.00 48.50 89 ASN A CA 1
ATOM 743 C C . ASN A 1 89 ? -8.875 -15.491 22.573 1.00 48.50 89 ASN A C 1
ATOM 745 O O . ASN A 1 89 ? -9.283 -15.673 23.714 1.00 48.50 89 ASN A O 1
ATOM 749 N N . LEU A 1 90 ? -7.604 -15.141 22.325 1.00 47.31 90 LEU A N 1
ATOM 750 C CA . LEU A 1 90 ? -6.615 -14.893 23.385 1.00 47.31 90 LEU A CA 1
ATOM 751 C C . LEU A 1 90 ? -6.699 -13.482 23.995 1.00 47.31 90 LEU A C 1
ATOM 753 O O . LEU A 1 90 ? -6.284 -13.303 25.131 1.00 47.31 90 LEU A O 1
ATOM 757 N N . PHE A 1 91 ? -7.273 -12.497 23.295 1.00 48.25 91 PHE A N 1
ATOM 758 C CA . PHE A 1 91 ? -7.369 -11.109 23.785 1.00 48.25 91 PHE A CA 1
ATOM 759 C C . PHE A 1 91 ? -8.727 -10.752 24.404 1.00 48.25 91 PHE A C 1
ATOM 761 O O . PHE A 1 91 ? -8.931 -9.618 24.821 1.00 48.25 91 PHE A O 1
ATOM 768 N N . LYS A 1 92 ? -9.667 -11.703 24.482 1.00 45.38 92 LYS A N 1
ATOM 769 C CA . LYS A 1 92 ? -10.943 -11.518 25.201 1.00 45.38 92 LYS A CA 1
ATOM 770 C C . LYS A 1 92 ? -10.877 -11.901 26.693 1.00 45.38 92 LYS A C 1
ATOM 772 O O . LYS A 1 92 ? -11.904 -11.838 27.357 1.00 45.38 92 LYS A O 1
ATOM 777 N N . TYR A 1 93 ? -9.706 -12.294 27.208 1.00 41.84 93 TYR A N 1
ATOM 778 C CA . TYR A 1 93 ? -9.498 -12.776 28.587 1.00 41.84 93 TYR A CA 1
ATOM 779 C C . TYR A 1 93 ? -8.289 -12.131 29.305 1.00 41.84 93 TYR A C 1
ATOM 781 O O . TYR A 1 93 ? -7.632 -12.774 30.123 1.00 41.84 93 TYR A O 1
ATOM 789 N N . GLN A 1 94 ? -7.999 -10.859 29.026 1.00 38.75 94 GLN A N 1
ATOM 790 C CA . GLN A 1 94 ? -7.172 -9.990 29.879 1.00 38.75 94 GLN A CA 1
ATOM 791 C C . GLN A 1 94 ? -7.874 -8.648 30.051 1.00 38.75 94 GLN A C 1
ATOM 793 O O . GLN A 1 94 ? -7.681 -8.042 31.125 1.00 38.75 94 GLN A O 1
#

Sequence (94 aa):
LGLREYQVREKESLLRHFILVFCAYTFILWHHLTGGLQRRWANKPLETFTDALEAFRTAMSFCFFPWLTQNIDVFSAHKAALGYIWALNLFKYQ

Organism: NCBI:txid2486262

Radius of gyration: 18.88 Å; chains: 1; bounding box: 28×54×46 Å

Foldseek 3Di:
DPPVVVVVVVVVVVVVVVVVVVVVLVVLVVCLVVVVLVVPQHPDRQPDSVSSVVSVVSVCCVVVVVVCVVCVVVVQVVCVVVVHHDPCVVVVPD

Secondary structure (DSSP, 8-state):
--HHHHHHHHHHHHHHHHHHHHHHHHHHHHHHHTTHHHHHH-SS---SHHHHHHHHHHHHHHHHHHHHHHSHHHHHHHHHHTT----GGGTT--